Protein AF-A0AA40E7P3-F1 (afdb_monomer_lite)

Radius of gyration: 14.82 Å; chains: 1; bounding box: 34×26×36 Å

Foldseek 3Di:
DDKDWDADPDPVCLQQAIWIKDWDADDDDPQGAIDIFIFQCRGRHHRDGHHNQQQAKKKWAQFPFDKDFPPSHDIQIDHHNDGSHCGPPDPPGTRIHTPGPDIDMDGRDDPCRSPVPDD

Sequence (119 aa):
GTSVKTYRNDTAFHQSGILQ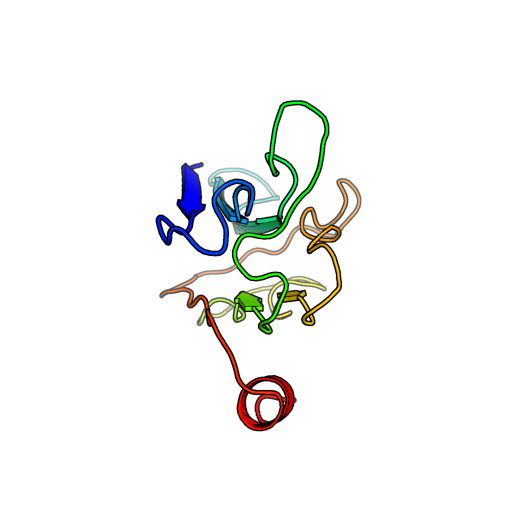FEYCWTSGTAADGFYWGLSELDGIKPNVTGSPFWVYNVEGENPHGVGVGSRTCNSIRCLRGLVCKDSYQHPDDTDSSLTATGMWMGLCLSDERFWARGY

Organism: NCBI:txid260670

pLDDT: mean 72.47, std 14.23, range [40.5, 89.88]

Structure (mmCIF, N/CA/C/O backbone):
data_AF-A0AA40E7P3-F1
#
_entry.id   AF-A0AA40E7P3-F1
#
loop_
_atom_site.group_PDB
_atom_site.id
_atom_site.type_symbol
_atom_site.label_atom_id
_atom_site.label_alt_id
_atom_site.label_comp_id
_atom_site.label_asym_id
_atom_site.label_entity_id
_atom_site.label_seq_id
_atom_site.pdbx_PDB_ins_code
_atom_site.Cartn_x
_atom_site.Cartn_y
_atom_site.Cartn_z
_atom_site.occupancy
_atom_site.B_iso_or_equiv
_atom_site.auth_seq_id
_atom_site.auth_comp_id
_atom_site.auth_asym_id
_atom_site.auth_atom_id
_atom_site.pdbx_PDB_model_num
ATOM 1 N N . GLY A 1 1 ? 8.638 10.781 -7.477 1.00 82.00 1 GLY A N 1
ATOM 2 C CA . GLY A 1 1 ? 7.893 9.829 -6.636 1.00 82.00 1 GLY A CA 1
ATOM 3 C C . GLY A 1 1 ? 6.870 10.576 -5.815 1.00 82.00 1 GLY A C 1
ATOM 4 O O . GLY A 1 1 ? 7.019 11.780 -5.634 1.00 82.00 1 GLY A O 1
ATOM 5 N N . THR A 1 2 ? 5.852 9.872 -5.342 1.00 87.44 2 THR A N 1
ATOM 6 C CA . THR A 1 2 ? 4.720 10.403 -4.582 1.00 87.44 2 THR A CA 1
ATOM 7 C C . THR A 1 2 ? 4.299 9.379 -3.527 1.00 87.44 2 THR A C 1
ATOM 9 O O . THR A 1 2 ? 4.469 8.180 -3.721 1.00 87.44 2 THR A O 1
ATOM 12 N N . SER A 1 3 ? 3.744 9.861 -2.413 1.00 87.88 3 SER A N 1
ATOM 13 C CA . SER A 1 3 ? 3.140 9.045 -1.357 1.00 87.88 3 SER A CA 1
ATOM 14 C C . SER A 1 3 ? 1.691 9.493 -1.169 1.00 87.88 3 SER A C 1
ATOM 16 O O . SER A 1 3 ? 1.434 10.661 -0.867 1.00 87.88 3 SER A O 1
ATOM 18 N N . VAL A 1 4 ? 0.741 8.589 -1.401 1.00 89.38 4 VAL A N 1
ATOM 19 C CA . VAL A 1 4 ? -0.691 8.783 -1.161 1.00 89.38 4 VAL A CA 1
ATOM 20 C C . VAL A 1 4 ? -1.004 8.258 0.229 1.00 89.38 4 VAL A C 1
ATOM 22 O O . VAL A 1 4 ? -0.914 7.060 0.492 1.00 89.38 4 VAL A O 1
ATOM 25 N N . LYS A 1 5 ? -1.375 9.167 1.127 1.00 89.06 5 LYS A N 1
ATOM 26 C CA . LYS A 1 5 ? -1.639 8.851 2.530 1.00 89.06 5 LYS A CA 1
ATOM 27 C C . LYS A 1 5 ? -3.137 8.811 2.774 1.00 89.06 5 LYS A C 1
ATOM 29 O O . LYS A 1 5 ? -3.832 9.800 2.554 1.00 89.06 5 LYS A O 1
ATOM 34 N N . THR A 1 6 ? -3.618 7.669 3.240 1.00 87.75 6 THR A N 1
ATOM 35 C CA . THR A 1 6 ? -5.026 7.426 3.539 1.00 87.75 6 THR A CA 1
ATOM 36 C C . THR A 1 6 ? -5.189 7.241 5.038 1.00 87.75 6 THR A C 1
ATOM 38 O O . THR A 1 6 ? -4.491 6.441 5.655 1.00 87.75 6 THR A O 1
ATOM 41 N N . TYR A 1 7 ? -6.132 7.971 5.621 1.00 85.62 7 TYR A N 1
ATOM 42 C CA . TYR A 1 7 ? -6.522 7.854 7.022 1.00 85.62 7 TYR A CA 1
ATOM 43 C C . TYR A 1 7 ? -8.048 7.809 7.112 1.00 85.62 7 TYR A C 1
ATOM 45 O O . TYR A 1 7 ? -8.744 8.279 6.207 1.00 85.62 7 TYR A O 1
ATOM 53 N N . ARG A 1 8 ? -8.585 7.245 8.196 1.00 79.69 8 ARG A N 1
ATOM 54 C CA . ARG A 1 8 ? -10.024 7.277 8.479 1.00 79.69 8 ARG A CA 1
ATOM 55 C C . ARG A 1 8 ? -10.302 8.323 9.547 1.00 79.69 8 ARG A C 1
ATOM 57 O O . ARG A 1 8 ? -9.630 8.375 10.569 1.00 79.69 8 ARG A O 1
ATOM 64 N N . ASN A 1 9 ? -11.288 9.172 9.278 1.00 72.94 9 ASN A N 1
ATOM 65 C CA . ASN A 1 9 ? -11.757 10.198 10.206 1.00 72.94 9 ASN A CA 1
ATOM 66 C C . ASN A 1 9 ? -13.109 9.799 10.810 1.00 72.94 9 ASN A C 1
ATOM 68 O O . ASN A 1 9 ? -14.071 10.565 10.765 1.00 72.94 9 ASN A O 1
ATOM 72 N N . ASP A 1 10 ? -13.222 8.563 11.289 1.00 68.62 10 ASP A N 1
ATOM 73 C CA . ASP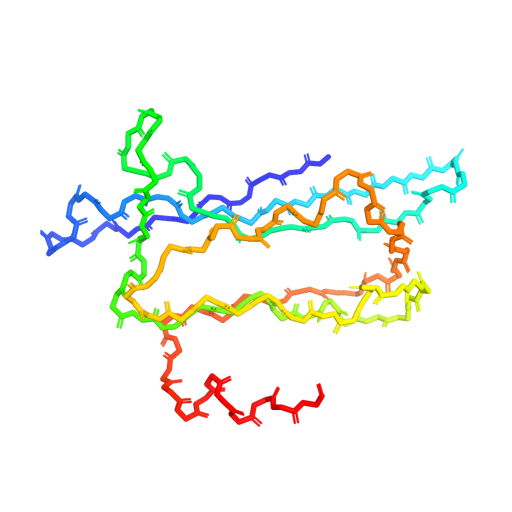 A 1 10 ? -14.380 8.125 12.05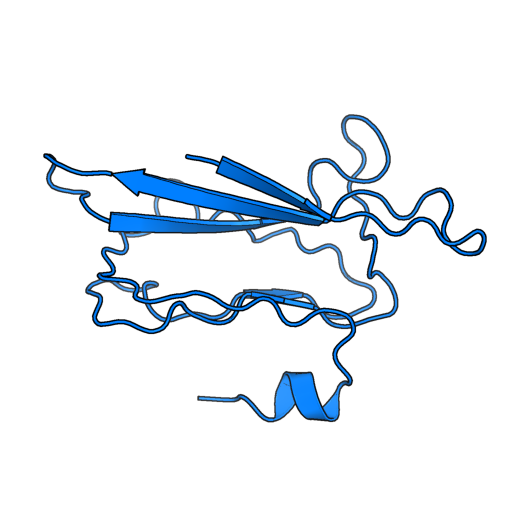4 1.00 68.62 10 ASP A CA 1
ATOM 74 C C . ASP A 1 10 ? -14.041 8.053 13.542 1.00 68.62 10 ASP A C 1
ATOM 76 O O . ASP A 1 10 ? -12.948 7.677 13.970 1.00 68.62 10 ASP A O 1
ATOM 80 N N . THR A 1 11 ? -15.010 8.451 14.360 1.00 56.38 11 THR A N 1
ATOM 81 C CA . THR A 1 11 ? -14.811 8.612 15.802 1.00 56.38 11 THR A CA 1
ATOM 82 C C . THR A 1 11 ? -14.553 7.292 16.531 1.00 56.38 11 THR A C 1
ATOM 84 O O . THR A 1 11 ? -14.018 7.276 17.637 1.00 56.38 11 THR A O 1
ATOM 87 N N . ALA A 1 12 ? -14.873 6.162 15.899 1.00 58.94 12 ALA A N 1
ATOM 88 C CA . ALA A 1 12 ? -14.575 4.831 16.415 1.00 58.94 12 ALA A CA 1
ATOM 89 C C . ALA A 1 12 ? -13.083 4.460 16.320 1.00 58.94 12 ALA A C 1
ATOM 91 O O . ALA A 1 12 ? -12.638 3.568 17.039 1.00 58.94 12 ALA A O 1
ATOM 92 N N . PHE A 1 13 ? -12.305 5.139 15.471 1.00 56.44 13 PHE A N 1
ATOM 93 C CA . PHE A 1 13 ? -10.915 4.786 15.199 1.00 56.44 13 PHE A CA 1
ATOM 94 C C . PHE A 1 13 ? -9.978 5.992 15.307 1.00 56.44 13 PHE A C 1
ATOM 96 O O . PHE A 1 13 ? -9.003 6.042 14.583 1.00 56.44 13 PHE A O 1
ATOM 103 N N . HIS A 1 14 ? -10.175 6.950 16.218 1.00 52.62 14 HIS A N 1
ATOM 104 C CA . HIS A 1 14 ? -9.333 8.163 16.352 1.00 52.62 14 HIS A CA 1
ATOM 105 C C . HIS A 1 14 ? -7.793 7.959 16.440 1.00 52.62 14 HIS A C 1
ATOM 107 O O . HIS A 1 14 ? -7.047 8.934 16.417 1.00 52.62 14 HIS A O 1
ATOM 113 N N . GLN A 1 15 ? -7.302 6.719 16.531 1.00 62.81 15 GLN A N 1
ATOM 114 C CA . GLN A 1 15 ? -5.886 6.337 16.487 1.00 62.81 15 GLN A CA 1
ATOM 115 C C . GLN A 1 15 ? -5.587 5.315 15.383 1.00 62.81 15 GLN A C 1
ATOM 117 O O . GLN A 1 15 ? -4.713 4.472 15.538 1.00 62.81 15 GLN A O 1
ATOM 122 N N . SER A 1 16 ? -6.334 5.339 14.282 1.00 69.38 16 SER A N 1
ATOM 123 C CA . SER A 1 16 ? -6.234 4.304 13.254 1.00 69.38 16 SER A CA 1
ATOM 124 C C . SER A 1 16 ? -4.854 4.281 12.587 1.00 69.38 16 SER A C 1
ATOM 126 O O . SER A 1 16 ? -4.386 3.241 12.163 1.00 69.38 16 SER A O 1
ATOM 128 N N . GLY A 1 17 ? -4.168 5.417 12.534 1.00 83.44 17 GLY A N 1
ATOM 129 C CA . GLY A 1 17 ? -2.904 5.545 11.828 1.00 83.44 17 GLY A CA 1
ATOM 130 C C . GLY A 1 17 ? -3.074 5.776 10.329 1.00 83.44 17 GLY A C 1
ATOM 131 O O . GLY A 1 17 ? -4.158 6.147 9.873 1.00 83.44 17 GLY A O 1
ATOM 132 N N . ILE A 1 18 ? -1.987 5.633 9.572 1.00 87.00 18 ILE A N 1
ATOM 133 C CA . ILE A 1 18 ? -1.905 6.027 8.164 1.00 87.00 18 ILE A CA 1
ATOM 134 C C . ILE A 1 18 ? -1.508 4.822 7.317 1.00 87.00 18 ILE A C 1
ATOM 136 O O . ILE A 1 18 ? -0.463 4.221 7.542 1.00 87.00 18 ILE A O 1
ATOM 140 N N . LEU A 1 19 ? -2.321 4.532 6.301 1.00 87.69 19 LEU A N 1
ATOM 141 C CA . LEU A 1 19 ? -1.967 3.646 5.199 1.00 87.69 19 LEU A CA 1
ATOM 142 C C . LEU A 1 19 ? -1.329 4.497 4.099 1.00 87.69 19 LEU A C 1
ATOM 144 O O . LEU A 1 19 ? -1.907 5.495 3.663 1.00 87.69 19 LEU A O 1
ATOM 148 N N . GLN A 1 20 ? -0.1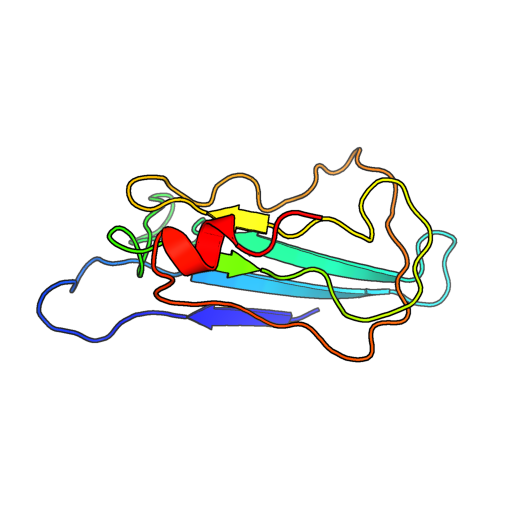49 4.109 3.645 1.00 88.12 20 GLN A N 1
ATOM 149 C CA . GLN A 1 20 ? 0.642 4.813 2.650 1.00 88.12 20 GLN A CA 1
ATOM 150 C C . GLN A 1 20 ? 0.768 3.958 1.405 1.00 88.12 20 GLN A C 1
ATOM 152 O O . GLN A 1 20 ? 1.282 2.848 1.462 1.00 88.12 20 GLN A O 1
ATOM 157 N N . PHE A 1 21 ? 0.355 4.504 0.272 1.00 86.31 21 PHE A N 1
ATOM 158 C CA . PHE A 1 21 ? 0.708 3.972 -1.030 1.00 86.31 21 PHE A CA 1
ATOM 159 C C . PHE A 1 21 ? 1.795 4.845 -1.637 1.00 86.31 21 PHE A C 1
ATOM 161 O O . PHE A 1 21 ? 1.571 6.017 -1.941 1.00 86.31 21 PHE A O 1
ATOM 168 N N . GLU A 1 22 ? 2.988 4.295 -1.778 1.00 82.50 22 GLU A N 1
ATOM 169 C CA . GLU A 1 22 ? 4.159 5.016 -2.260 1.00 82.50 22 GLU A CA 1
ATOM 170 C C . GLU A 1 22 ? 4.470 4.541 -3.663 1.00 82.50 22 GLU A C 1
ATOM 172 O O . GLU A 1 22 ? 4.410 3.347 -3.921 1.00 82.50 22 GLU A O 1
ATOM 177 N N . TYR A 1 23 ? 4.782 5.458 -4.574 1.00 80.75 23 TYR A N 1
ATOM 178 C CA . TYR A 1 23 ? 5.191 5.088 -5.919 1.00 80.75 23 TYR A CA 1
ATOM 179 C C . TYR A 1 23 ? 6.195 6.064 -6.520 1.00 80.75 23 TYR A C 1
ATOM 181 O O . TYR A 1 23 ? 6.197 7.268 -6.241 1.00 80.75 23 TYR A O 1
ATOM 189 N N . CYS A 1 24 ? 7.052 5.573 -7.403 1.00 78.88 24 CYS A N 1
ATOM 190 C CA . CYS A 1 24 ? 7.909 6.413 -8.220 1.00 78.88 24 CYS A CA 1
ATOM 191 C C . CYS A 1 24 ? 8.098 5.826 -9.616 1.00 78.88 24 CYS A C 1
ATOM 193 O O . CYS A 1 24 ? 7.960 4.628 -9.837 1.00 78.88 24 CYS A O 1
ATOM 195 N N . TRP A 1 25 ? 8.376 6.717 -10.564 1.00 76.62 25 TRP A N 1
ATOM 196 C CA . TRP A 1 25 ? 8.783 6.355 -11.911 1.00 76.62 25 TRP A CA 1
ATOM 197 C C . TRP A 1 25 ? 10.237 6.769 -12.086 1.00 76.62 25 TRP A C 1
ATOM 199 O O . TRP A 1 25 ? 10.585 7.918 -11.786 1.00 76.62 25 TRP A O 1
ATOM 209 N N . THR A 1 26 ? 11.068 5.854 -12.561 1.00 73.56 26 THR A N 1
ATOM 210 C CA . THR A 1 26 ? 12.457 6.110 -12.951 1.00 73.56 26 THR A CA 1
ATOM 211 C C . THR A 1 26 ? 12.579 5.997 -14.472 1.00 73.56 26 THR A C 1
ATOM 213 O O . THR A 1 26 ? 11.893 5.200 -15.113 1.00 73.56 26 THR A O 1
ATOM 216 N N . SER A 1 27 ? 13.416 6.839 -15.076 1.00 71.38 27 SER A N 1
ATOM 217 C CA . SER A 1 27 ? 13.697 6.812 -16.517 1.00 71.38 27 SER A CA 1
ATOM 218 C C . SER A 1 27 ? 15.147 7.219 -16.789 1.00 71.38 27 SER A C 1
ATOM 220 O O . SER A 1 27 ? 15.618 8.173 -16.164 1.00 71.38 27 SER A O 1
ATOM 222 N N . GLY A 1 28 ? 15.813 6.589 -17.761 1.00 61.75 28 GLY A N 1
ATOM 223 C CA . GLY A 1 28 ? 17.181 6.896 -18.191 1.00 61.75 28 GLY A CA 1
ATOM 224 C C . GLY A 1 28 ? 18.300 6.042 -17.570 1.00 61.75 28 GLY A C 1
ATOM 225 O O . GLY A 1 28 ? 19.462 6.436 -17.656 1.00 61.75 28 GLY A O 1
ATOM 226 N N . THR A 1 29 ? 17.996 4.900 -16.950 1.00 57.03 29 THR A N 1
ATOM 227 C CA . THR A 1 29 ? 18.954 3.972 -16.316 1.00 57.03 29 THR A CA 1
ATOM 228 C C . THR A 1 29 ? 18.623 2.501 -16.625 1.00 57.03 29 THR A C 1
ATOM 230 O O . THR A 1 29 ? 17.586 2.188 -17.196 1.00 57.03 29 THR A O 1
ATOM 233 N N . ALA A 1 30 ? 19.487 1.556 -16.227 1.00 53.12 30 ALA A N 1
ATOM 234 C CA . ALA A 1 30 ? 19.197 0.115 -16.333 1.00 53.12 30 ALA A CA 1
ATOM 235 C C . ALA A 1 30 ? 18.022 -0.358 -15.440 1.00 53.12 30 ALA A C 1
ATOM 237 O O . ALA A 1 30 ? 17.593 -1.501 -15.562 1.00 53.12 30 ALA A O 1
ATOM 238 N N . ALA A 1 31 ? 17.514 0.524 -14.573 1.00 60.75 31 ALA A N 1
ATOM 239 C CA . ALA A 1 31 ? 16.443 0.304 -13.605 1.00 60.75 31 ALA A CA 1
ATOM 240 C C . ALA A 1 31 ? 15.208 1.179 -13.922 1.00 60.75 31 ALA A C 1
ATOM 242 O O . ALA A 1 31 ? 14.568 1.731 -13.029 1.00 60.75 31 ALA A O 1
ATOM 243 N N . ASP A 1 32 ? 14.912 1.400 -15.205 1.00 67.56 32 ASP A N 1
ATOM 244 C CA . ASP A 1 32 ? 13.744 2.177 -15.637 1.00 67.56 32 ASP A CA 1
ATOM 245 C C . ASP A 1 32 ? 12.455 1.438 -15.305 1.00 67.56 32 ASP A C 1
ATOM 247 O O . ASP A 1 32 ? 12.264 0.326 -15.779 1.00 67.56 32 ASP A O 1
ATOM 251 N N . GLY A 1 33 ? 11.552 2.035 -14.528 1.00 70.50 33 GLY A N 1
ATOM 252 C CA . GLY A 1 33 ? 10.353 1.325 -14.103 1.00 70.50 33 GLY A CA 1
ATOM 253 C C . GLY A 1 33 ? 9.410 2.098 -13.194 1.00 70.50 33 GLY A C 1
ATOM 254 O O . GLY A 1 33 ? 9.701 3.199 -12.722 1.00 70.50 33 GLY A O 1
ATOM 255 N N . PHE A 1 34 ? 8.254 1.479 -12.953 1.00 73.56 34 PHE A N 1
ATOM 256 C CA . PHE A 1 34 ? 7.289 1.894 -11.946 1.00 73.56 34 PHE A CA 1
ATOM 257 C C . PHE A 1 34 ? 7.512 1.082 -10.674 1.00 73.56 34 PHE A C 1
ATOM 259 O O . PHE A 1 34 ? 7.285 -0.126 -10.651 1.00 73.56 34 PHE A O 1
ATOM 266 N N . TYR A 1 35 ? 7.898 1.769 -9.611 1.00 74.38 35 TYR A N 1
ATOM 267 C CA . TYR A 1 35 ? 8.096 1.198 -8.289 1.00 74.38 35 TYR A CA 1
ATOM 268 C C . TYR A 1 35 ? 6.950 1.614 -7.402 1.00 74.38 35 TYR A C 1
ATOM 270 O O . TYR A 1 35 ? 6.516 2.767 -7.464 1.00 74.38 35 TYR A O 1
ATOM 278 N N . TRP A 1 36 ? 6.486 0.703 -6.556 1.00 78.81 36 TRP A N 1
ATOM 279 C CA . TRP A 1 36 ? 5.421 1.007 -5.624 1.00 78.81 36 TRP A CA 1
ATOM 280 C C . TRP A 1 36 ? 5.493 0.165 -4.353 1.00 78.81 36 TRP A C 1
ATOM 282 O O . TRP A 1 36 ? 6.132 -0.884 -4.320 1.00 78.81 36 TRP A O 1
ATOM 292 N N . GLY A 1 37 ? 4.814 0.636 -3.313 1.00 78.81 37 GLY A N 1
ATOM 293 C CA . GLY A 1 37 ? 4.669 -0.040 -2.033 1.00 78.81 37 GLY A CA 1
ATOM 294 C C . GLY A 1 37 ? 3.381 0.372 -1.327 1.00 78.81 37 GLY A C 1
ATOM 295 O O . GLY A 1 37 ? 2.805 1.419 -1.623 1.00 78.81 37 GLY A O 1
ATOM 296 N N . LEU A 1 38 ? 2.921 -0.460 -0.394 1.00 82.38 38 LEU A N 1
ATOM 297 C CA . LEU A 1 38 ? 1.717 -0.221 0.406 1.00 82.38 38 LEU A CA 1
ATOM 298 C C . LEU A 1 38 ? 1.963 -0.514 1.892 1.00 82.38 38 LEU A C 1
ATOM 300 O O . LEU A 1 38 ? 1.984 -1.679 2.270 1.00 82.38 38 LEU A O 1
ATOM 304 N N . SER A 1 39 ? 2.158 0.514 2.719 1.00 83.44 39 SER A N 1
ATOM 305 C CA . SER A 1 39 ? 2.689 0.401 4.085 1.00 83.44 39 SER A CA 1
ATOM 306 C C . SER A 1 39 ? 1.824 1.074 5.145 1.00 83.44 39 SER A C 1
ATOM 308 O O . SER A 1 39 ? 0.997 1.928 4.846 1.00 83.44 39 SER A O 1
ATOM 310 N N . GLU A 1 40 ? 2.067 0.735 6.408 1.00 85.69 40 GLU A N 1
ATOM 311 C CA . GLU A 1 40 ? 1.480 1.409 7.579 1.00 85.69 40 GLU A CA 1
ATOM 312 C C . GLU A 1 40 ? 2.560 1.988 8.506 1.00 85.69 40 GLU A C 1
ATOM 314 O O . GLU A 1 40 ? 2.393 2.068 9.730 1.00 85.69 40 GLU A O 1
ATOM 319 N N . LEU A 1 41 ? 3.710 2.343 7.920 1.00 80.75 41 LEU A N 1
ATOM 320 C CA . LEU A 1 41 ? 4.914 2.751 8.647 1.00 80.75 41 LEU A CA 1
ATOM 321 C C . LEU A 1 41 ? 4.747 4.094 9.356 1.00 80.75 41 LEU A C 1
ATOM 323 O O . LEU A 1 41 ? 5.165 4.226 10.506 1.00 80.75 41 LEU A O 1
ATOM 327 N N . ASP A 1 42 ? 4.092 5.059 8.712 1.00 79.12 42 ASP A N 1
ATOM 328 C CA . ASP A 1 42 ? 3.747 6.340 9.332 1.00 79.12 42 ASP A CA 1
ATOM 329 C C . ASP A 1 42 ? 2.772 6.171 10.500 1.00 79.12 42 ASP A C 1
ATOM 331 O O . ASP A 1 42 ? 2.782 6.979 11.431 1.00 79.12 42 ASP A O 1
ATOM 335 N N . GLY A 1 43 ? 1.966 5.105 10.453 1.00 80.50 43 GLY A N 1
ATOM 336 C CA . GLY A 1 43 ? 1.190 4.587 11.566 1.00 80.50 43 GLY A CA 1
ATOM 337 C C . GLY A 1 43 ? 0.415 5.641 12.350 1.00 80.50 43 GLY A C 1
ATOM 338 O O . GLY A 1 43 ? -0.145 6.575 11.783 1.00 80.50 43 GLY A O 1
ATOM 339 N N . ILE A 1 44 ? 0.323 5.447 13.667 1.00 81.69 44 ILE A N 1
ATOM 340 C CA . ILE A 1 44 ? -0.505 6.254 14.585 1.00 81.69 44 ILE A CA 1
ATOM 341 C C . ILE A 1 44 ? 0.233 7.521 15.025 1.00 81.69 44 ILE A C 1
ATOM 343 O O . ILE A 1 44 ? -0.366 8.573 15.248 1.00 81.69 44 ILE A O 1
ATOM 347 N N . LYS A 1 45 ? 1.545 7.394 15.217 1.00 79.44 45 LYS A N 1
ATOM 348 C CA . LYS A 1 45 ? 2.460 8.438 15.681 1.00 79.44 45 LYS A CA 1
ATOM 349 C C . LYS A 1 45 ? 3.883 8.053 15.264 1.00 79.44 45 LYS A C 1
ATOM 351 O O . LYS A 1 45 ? 4.104 6.885 14.938 1.00 79.44 45 LYS A O 1
ATOM 356 N N . PRO A 1 46 ? 4.863 8.973 15.334 1.00 79.12 46 PRO A N 1
ATOM 357 C CA . PRO A 1 46 ? 6.238 8.661 14.963 1.00 79.12 46 PRO A CA 1
ATOM 358 C C . PRO A 1 46 ? 6.734 7.363 15.616 1.00 79.12 46 PRO A C 1
ATOM 360 O O . PRO A 1 46 ? 6.613 7.190 16.832 1.00 79.12 46 PRO A O 1
ATOM 363 N N . ASN A 1 47 ? 7.285 6.466 14.796 1.00 76.06 47 ASN A N 1
ATOM 364 C CA . ASN A 1 47 ? 7.814 5.151 15.181 1.00 76.06 47 ASN A CA 1
ATOM 365 C C . ASN A 1 47 ? 6.790 4.145 15.742 1.00 76.06 47 ASN A C 1
ATOM 367 O O . ASN A 1 47 ? 7.188 3.153 16.351 1.00 76.06 47 ASN A O 1
ATOM 371 N N . VAL A 1 48 ? 5.486 4.368 15.562 1.00 81.31 48 VAL A N 1
ATOM 372 C CA . VAL A 1 48 ? 4.445 3.413 15.963 1.00 81.31 48 VAL A CA 1
ATOM 373 C C . VAL A 1 48 ? 3.558 3.109 14.771 1.00 81.31 48 VAL A C 1
ATOM 375 O O . VAL A 1 48 ? 2.680 3.900 14.432 1.00 81.31 48 VAL A O 1
ATOM 378 N N . THR A 1 49 ? 3.774 1.936 14.177 1.00 82.31 49 THR A N 1
ATOM 379 C CA . THR A 1 49 ? 2.963 1.420 13.072 1.00 82.31 49 THR A CA 1
ATOM 380 C C . THR A 1 49 ? 1.507 1.250 13.497 1.00 82.31 49 THR A C 1
ATOM 382 O O . THR A 1 49 ? 1.231 0.873 14.639 1.00 82.31 49 THR A O 1
ATOM 385 N N . GLY A 1 50 ? 0.575 1.473 12.578 1.00 79.94 50 GLY A N 1
ATOM 386 C CA . GLY A 1 50 ? -0.845 1.245 12.825 1.00 79.94 50 GLY A CA 1
ATOM 387 C C . GLY A 1 50 ? -1.681 1.388 11.565 1.00 79.94 50 GLY A C 1
ATOM 388 O O . GLY A 1 50 ? -1.368 2.202 10.698 1.00 79.94 50 GLY A O 1
ATOM 389 N N . SER A 1 51 ? -2.733 0.576 11.490 1.00 84.00 51 SER A N 1
ATOM 390 C CA . SER A 1 51 ? -3.572 0.444 10.304 1.00 84.00 51 SER A CA 1
ATOM 391 C C . SER A 1 51 ? -4.883 1.207 10.423 1.00 84.00 51 SER A C 1
ATOM 393 O O . SER A 1 51 ? -5.710 0.865 11.286 1.00 84.00 51 SER A O 1
ATOM 395 N N . PRO A 1 52 ? -5.183 2.137 9.496 1.00 86.06 52 PRO A N 1
ATOM 396 C CA . PRO A 1 52 ? -6.513 2.710 9.442 1.00 86.06 52 PRO A CA 1
ATOM 397 C C . PRO A 1 52 ? -7.594 1.720 9.050 1.00 86.06 52 PRO A C 1
ATOM 399 O O . PRO A 1 52 ? -8.779 1.967 9.261 1.00 86.06 52 PRO A O 1
ATOM 402 N N . PHE A 1 53 ? -7.192 0.561 8.556 1.00 86.75 53 PHE A N 1
ATOM 403 C CA . PHE A 1 53 ? -8.070 -0.498 8.120 1.00 86.75 53 PHE A CA 1
ATOM 404 C C . PHE A 1 53 ? -7.857 -1.766 8.947 1.00 86.75 53 PHE A C 1
ATOM 406 O O . PHE A 1 53 ? -8.139 -2.839 8.446 1.00 86.75 53 PHE A O 1
ATOM 413 N N . TRP A 1 54 ? -7.441 -1.668 10.220 1.00 85.38 54 TRP A N 1
ATOM 414 C CA . TRP A 1 54 ? -7.079 -2.829 11.052 1.00 85.38 54 TRP A CA 1
ATOM 415 C C . TRP A 1 54 ? -8.114 -3.962 11.063 1.00 85.38 54 TRP A C 1
ATOM 417 O O . TRP A 1 54 ? -7.762 -5.130 11.157 1.00 85.38 54 TRP A O 1
ATOM 427 N N . VAL A 1 55 ? -9.405 -3.644 10.976 1.00 87.69 55 VAL A N 1
ATOM 428 C CA . VAL A 1 55 ? -10.489 -4.645 10.992 1.00 87.69 55 VAL A CA 1
ATOM 429 C C . VAL A 1 55 ? -10.895 -5.141 9.599 1.00 87.69 55 VAL A C 1
ATOM 431 O O . VAL A 1 55 ? -11.792 -5.977 9.483 1.00 87.69 55 VAL A O 1
ATOM 434 N N . TYR A 1 56 ? -10.241 -4.653 8.550 1.00 88.25 56 TYR A N 1
ATOM 435 C CA . TYR A 1 56 ? -10.529 -4.958 7.156 1.00 88.25 56 TYR A CA 1
ATOM 436 C C . TYR A 1 56 ? -9.296 -5.463 6.414 1.00 88.25 56 TYR A C 1
ATOM 438 O O . TYR A 1 56 ? -8.164 -5.168 6.781 1.00 88.25 56 TYR A O 1
ATOM 446 N N . ASN A 1 57 ? -9.525 -6.208 5.336 1.00 89.81 57 ASN A N 1
ATOM 447 C CA . ASN A 1 57 ? -8.445 -6.553 4.427 1.00 89.81 57 ASN A CA 1
ATOM 448 C C . ASN A 1 57 ? -8.200 -5.387 3.459 1.00 89.81 57 ASN A C 1
ATOM 450 O O . ASN A 1 57 ? -9.141 -4.698 3.043 1.00 89.81 57 ASN A O 1
ATOM 454 N N . VAL A 1 58 ? -6.941 -5.191 3.085 1.00 88.81 58 VAL A N 1
ATOM 455 C CA . VAL A 1 58 ? -6.504 -4.180 2.120 1.00 88.81 58 VAL A CA 1
ATOM 456 C C . VAL A 1 58 ? -5.620 -4.843 1.075 1.00 88.81 58 VAL A C 1
ATOM 458 O O . VAL A 1 58 ? -4.790 -5.686 1.403 1.00 88.81 58 VAL A O 1
ATOM 461 N N . GLU A 1 59 ? -5.782 -4.465 -0.186 1.00 87.62 59 GLU A N 1
ATOM 462 C CA . GLU A 1 59 ? -4.964 -4.966 -1.288 1.00 87.62 59 GLU A CA 1
ATOM 463 C C . GLU A 1 59 ? -4.452 -3.804 -2.143 1.00 87.62 59 GLU A C 1
ATOM 465 O O . GLU A 1 59 ? -5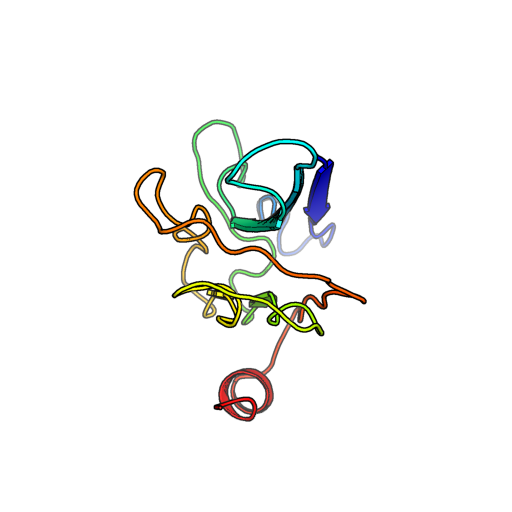.224 -2.933 -2.542 1.00 87.62 59 GLU A O 1
ATOM 470 N N . GLY A 1 60 ? -3.155 -3.802 -2.440 1.00 82.62 60 GLY A N 1
ATOM 471 C CA . GLY A 1 60 ? -2.590 -3.086 -3.578 1.00 82.62 60 GLY A CA 1
ATOM 472 C C . GLY A 1 60 ? -2.555 -4.056 -4.747 1.00 82.62 60 GLY A C 1
ATOM 473 O O . GLY A 1 60 ? -1.749 -4.984 -4.743 1.00 82.62 60 GLY A O 1
ATOM 474 N N . GLU A 1 61 ? -3.460 -3.892 -5.705 1.00 77.62 61 GLU A N 1
ATOM 475 C CA . GLU A 1 61 ? -3.537 -4.783 -6.857 1.00 77.62 61 GLU A CA 1
ATOM 476 C C . GLU A 1 61 ? -2.380 -4.502 -7.804 1.00 77.62 61 GLU A C 1
ATOM 478 O O . GLU A 1 61 ? -2.045 -3.343 -8.054 1.00 77.62 61 GLU A O 1
ATOM 483 N N . ASN A 1 62 ? -1.801 -5.564 -8.360 1.00 70.75 62 ASN A N 1
ATOM 484 C CA . ASN A 1 62 ? -0.740 -5.440 -9.341 1.00 70.75 62 ASN A CA 1
ATOM 485 C C . ASN A 1 62 ? -1.102 -4.423 -10.449 1.00 70.75 62 ASN A C 1
ATOM 487 O O . ASN A 1 62 ? -2.195 -4.521 -11.024 1.00 70.75 62 ASN A O 1
ATOM 491 N N . PRO A 1 63 ? -0.229 -3.448 -10.772 1.00 66.38 63 PRO A N 1
ATOM 492 C CA . PRO A 1 63 ? -0.502 -2.501 -11.840 1.00 66.38 63 PRO A CA 1
ATOM 493 C C . PRO A 1 63 ? -0.800 -3.211 -13.166 1.00 66.38 63 PRO A C 1
ATOM 495 O O . PRO A 1 63 ? -0.115 -4.142 -13.588 1.00 66.38 63 PRO A O 1
ATOM 498 N N . HIS A 1 64 ? -1.844 -2.741 -13.845 1.00 62.00 64 HIS A N 1
ATOM 499 C CA . HIS A 1 64 ? -2.262 -3.290 -15.127 1.00 62.00 64 HIS A CA 1
ATOM 500 C C . HIS A 1 64 ? -1.278 -2.814 -16.199 1.00 62.00 64 HIS A C 1
ATOM 502 O O . HIS A 1 64 ? -1.263 -1.634 -16.570 1.00 62.00 64 HIS A O 1
ATOM 508 N N . GLY A 1 65 ? -0.446 -3.721 -16.703 1.00 59.84 65 GLY A N 1
ATOM 509 C CA . GLY A 1 65 ? 0.538 -3.401 -17.729 1.00 59.84 65 GLY A CA 1
ATOM 510 C C . GLY A 1 65 ? 1.436 -4.576 -18.085 1.00 59.84 65 GLY A C 1
ATOM 511 O O . GLY A 1 65 ? 1.366 -5.643 -17.480 1.00 59.84 65 GLY A O 1
ATOM 512 N N . VAL A 1 66 ? 2.283 -4.367 -19.090 1.00 59.59 66 VAL A N 1
ATOM 513 C CA . VAL A 1 66 ? 3.355 -5.305 -19.434 1.00 59.59 66 VAL A CA 1
ATOM 514 C C . VAL A 1 66 ? 4.598 -4.875 -18.668 1.00 59.59 66 VAL A C 1
ATOM 516 O O . VAL A 1 66 ? 5.022 -3.719 -18.771 1.00 59.59 66 VAL A O 1
ATOM 519 N N . GLY A 1 67 ? 5.163 -5.793 -17.892 1.00 57.19 67 GLY A N 1
ATOM 520 C CA . GLY A 1 67 ? 6.401 -5.566 -17.161 1.00 57.19 67 GLY A CA 1
ATOM 521 C C . GLY A 1 67 ? 7.340 -6.760 -17.225 1.00 57.19 67 GLY A C 1
ATOM 522 O O . GLY A 1 67 ? 6.922 -7.875 -17.538 1.00 57.19 67 GLY A O 1
ATOM 523 N N . VAL A 1 68 ? 8.614 -6.516 -16.936 1.00 50.56 68 VAL A N 1
ATOM 524 C CA . VAL A 1 68 ? 9.666 -7.533 -16.852 1.00 50.56 68 VAL A CA 1
ATOM 525 C C . VAL A 1 68 ? 10.324 -7.469 -15.474 1.00 50.56 68 VAL A C 1
ATOM 527 O O . VAL A 1 68 ? 10.627 -6.389 -14.972 1.00 50.56 68 VAL A O 1
ATOM 530 N N . GLY A 1 69 ? 10.506 -8.629 -14.842 1.00 54.84 69 GLY A N 1
ATOM 531 C CA . GLY A 1 69 ? 11.036 -8.738 -13.482 1.00 54.84 69 GLY A CA 1
ATOM 532 C C . GLY A 1 69 ? 10.446 -9.927 -12.725 1.00 54.84 69 GLY A C 1
ATOM 533 O O . GLY A 1 69 ? 9.490 -10.558 -13.171 1.00 54.84 69 GLY A O 1
ATOM 534 N N . SER A 1 70 ? 11.032 -10.255 -11.575 1.00 49.06 70 SER A N 1
ATOM 535 C CA . SER A 1 70 ? 10.570 -11.351 -10.709 1.00 49.06 70 SER A CA 1
ATOM 536 C C . SER A 1 70 ? 9.371 -10.955 -9.830 1.00 49.06 70 SER A C 1
ATOM 538 O O . SER A 1 70 ? 8.740 -11.826 -9.230 1.00 49.06 70 SER A O 1
ATOM 540 N N . ARG A 1 71 ? 9.048 -9.652 -9.743 1.00 50.50 71 ARG A N 1
ATOM 541 C CA . ARG A 1 71 ? 8.040 -9.090 -8.823 1.00 50.50 71 ARG A CA 1
ATOM 542 C C . ARG A 1 71 ? 7.127 -8.015 -9.424 1.00 50.50 71 ARG A C 1
ATOM 544 O O . ARG A 1 71 ? 6.242 -7.531 -8.722 1.00 50.50 71 ARG A O 1
ATOM 551 N N . THR A 1 72 ? 7.248 -7.732 -10.724 1.00 51.84 72 THR A N 1
ATOM 552 C CA . THR A 1 72 ? 6.387 -6.835 -11.524 1.00 51.84 72 THR A CA 1
ATOM 553 C C . THR A 1 72 ? 4.910 -7.223 -11.534 1.00 51.84 72 THR A C 1
ATOM 555 O O . THR A 1 72 ? 4.116 -6.495 -12.117 1.00 51.84 72 THR A O 1
ATOM 558 N N . CYS A 1 73 ? 4.543 -8.365 -10.946 1.00 55.94 73 CYS A N 1
ATOM 559 C CA . CYS A 1 73 ? 3.205 -8.926 -11.067 1.00 55.94 73 CYS A CA 1
ATOM 560 C C . CYS A 1 73 ? 2.475 -9.190 -9.740 1.00 55.94 73 CYS A C 1
ATOM 562 O O . CYS A 1 73 ? 1.357 -9.703 -9.763 1.00 55.94 73 CYS A O 1
ATOM 564 N N . ASN A 1 74 ? 3.073 -8.871 -8.589 1.00 69.00 74 ASN A N 1
ATOM 565 C CA . ASN A 1 74 ? 2.540 -9.333 -7.307 1.00 69.00 74 ASN A CA 1
ATOM 566 C C . ASN A 1 74 ? 1.678 -8.264 -6.636 1.00 69.00 74 ASN A C 1
ATOM 568 O O . ASN A 1 74 ? 2.172 -7.201 -6.265 1.00 69.00 74 ASN A O 1
ATOM 572 N N . SER A 1 75 ? 0.401 -8.576 -6.418 1.00 77.19 75 SER A N 1
ATOM 573 C CA . SER A 1 75 ? -0.443 -7.790 -5.518 1.00 77.19 75 SER A CA 1
ATOM 574 C C . SER A 1 75 ? 0.106 -7.850 -4.087 1.00 77.19 75 SER A C 1
ATOM 576 O O . SER A 1 75 ? 0.501 -8.914 -3.608 1.00 77.19 75 SER A O 1
ATOM 578 N N . ILE A 1 76 ? 0.084 -6.722 -3.377 1.00 80.31 76 ILE A N 1
ATOM 579 C CA . ILE A 1 76 ? 0.376 -6.668 -1.941 1.00 80.31 76 ILE A CA 1
ATOM 580 C C . ILE A 1 76 ? -0.938 -6.859 -1.198 1.00 80.31 76 ILE A C 1
ATOM 582 O O . ILE A 1 76 ? -1.897 -6.123 -1.420 1.00 80.31 76 ILE A O 1
ATOM 586 N N . ARG A 1 77 ? -0.978 -7.843 -0.301 1.00 83.38 77 ARG A N 1
ATOM 587 C CA . ARG A 1 77 ? -2.171 -8.219 0.458 1.00 83.38 77 ARG A CA 1
ATOM 588 C C . ARG A 1 77 ? -1.942 -8.053 1.950 1.00 83.38 77 ARG A C 1
ATOM 590 O O . ARG A 1 77 ? -1.161 -8.785 2.547 1.00 83.38 77 ARG A O 1
ATOM 597 N N . CYS A 1 78 ? -2.679 -7.127 2.549 1.00 85.44 78 CYS A N 1
ATOM 598 C CA . CYS A 1 78 ? -2.681 -6.859 3.978 1.00 85.44 78 CYS A CA 1
ATOM 599 C C . CYS A 1 78 ? -3.950 -7.472 4.590 1.00 85.44 78 CYS A C 1
ATOM 601 O O . CYS A 1 78 ? -5.065 -7.003 4.345 1.00 85.44 78 CYS A O 1
ATOM 603 N N . LEU A 1 79 ? -3.798 -8.545 5.366 1.00 87.88 79 LEU A N 1
ATOM 604 C CA . LEU A 1 79 ? -4.919 -9.164 6.072 1.00 87.88 79 LEU A CA 1
ATOM 605 C C . LEU A 1 79 ? -5.340 -8.293 7.265 1.00 87.88 79 LEU A C 1
ATOM 607 O O . LEU A 1 79 ? -4.495 -7.725 7.958 1.00 87.88 79 LEU A O 1
ATOM 611 N N . ARG A 1 80 ? -6.640 -8.261 7.558 1.00 88.38 80 ARG A N 1
ATOM 612 C CA . ARG A 1 80 ? -7.170 -7.677 8.793 1.00 88.38 80 ARG A CA 1
ATOM 613 C C . ARG A 1 80 ? -6.475 -8.250 10.026 1.00 88.38 80 ARG A C 1
ATOM 615 O O . ARG A 1 80 ? -6.179 -9.442 10.101 1.00 88.38 80 ARG A O 1
ATOM 622 N N . GLY A 1 81 ? -6.276 -7.405 11.025 1.00 84.31 81 GLY A N 1
ATOM 623 C CA . GLY A 1 81 ? -5.619 -7.747 12.280 1.00 84.31 81 GLY A CA 1
ATOM 624 C C . GLY A 1 81 ? -4.098 -7.843 12.179 1.00 84.31 81 GLY A C 1
ATOM 625 O O . GLY A 1 81 ? -3.468 -8.202 13.171 1.00 84.31 81 GLY A O 1
ATOM 626 N N . LEU A 1 82 ? -3.513 -7.542 11.016 1.00 83.81 82 LEU A N 1
ATOM 627 C CA . LEU A 1 82 ? -2.072 -7.509 10.794 1.00 83.81 82 LEU A CA 1
ATOM 628 C C . LEU A 1 82 ? -1.650 -6.131 10.286 1.00 83.81 82 LEU A C 1
ATOM 630 O O . LEU A 1 82 ? -2.402 -5.449 9.596 1.00 83.81 82 LEU A O 1
ATOM 634 N N . VAL A 1 83 ? -0.425 -5.733 10.635 1.00 78.75 83 VAL A N 1
ATOM 635 C CA . VAL A 1 83 ? 0.186 -4.521 10.082 1.00 78.75 83 VAL A CA 1
ATOM 636 C C . VAL A 1 83 ? 0.655 -4.830 8.668 1.00 78.75 83 VAL A C 1
ATOM 638 O O . VAL A 1 83 ? 1.358 -5.823 8.460 1.00 78.75 83 VAL A O 1
ATOM 641 N N . CYS A 1 84 ? 0.341 -3.959 7.713 1.00 77.88 84 CYS A N 1
ATOM 642 C CA . CYS A 1 84 ? 0.921 -4.029 6.381 1.00 77.88 84 CYS A CA 1
ATOM 643 C C . CYS A 1 84 ? 2.369 -3.531 6.421 1.00 77.88 84 CYS A C 1
ATOM 645 O O . CYS A 1 84 ? 2.662 -2.345 6.257 1.00 77.88 84 CYS A O 1
ATOM 647 N N . LYS A 1 85 ? 3.273 -4.451 6.767 1.00 60.38 85 LYS A N 1
ATOM 648 C CA . LYS A 1 85 ? 4.681 -4.160 7.053 1.00 60.38 85 LYS A CA 1
ATOM 649 C C . LYS A 1 85 ? 5.609 -4.433 5.863 1.00 60.38 85 LYS A C 1
ATOM 651 O O . LYS A 1 85 ? 6.641 -3.780 5.750 1.00 60.38 85 LYS A O 1
ATOM 656 N N . ASP A 1 86 ? 5.226 -5.333 4.958 1.00 55.34 86 ASP A N 1
ATOM 657 C CA . ASP A 1 86 ? 6.101 -5.874 3.898 1.00 55.34 86 ASP A CA 1
ATOM 658 C C . ASP A 1 86 ? 5.963 -5.126 2.565 1.00 55.34 86 ASP A C 1
ATOM 660 O O . ASP A 1 86 ? 5.855 -5.690 1.479 1.00 55.34 86 ASP A O 1
ATOM 664 N N . SER A 1 87 ? 5.916 -3.808 2.663 1.00 51.97 87 SER A N 1
ATOM 665 C CA . SER A 1 87 ? 5.555 -2.907 1.575 1.00 51.97 87 SER A CA 1
ATOM 666 C C . SER A 1 87 ? 6.734 -2.342 0.802 1.00 51.97 87 SER A C 1
ATOM 668 O O . SER A 1 87 ? 6.563 -1.832 -0.300 1.00 51.97 87 SER A O 1
ATOM 670 N N . TYR A 1 88 ? 7.915 -2.379 1.412 1.00 48.91 88 TYR A N 1
ATOM 671 C CA . TYR A 1 88 ? 9.167 -2.178 0.713 1.00 48.91 88 TYR A CA 1
ATOM 672 C C . TYR A 1 88 ? 9.606 -3.560 0.258 1.00 48.91 88 TYR A C 1
ATOM 674 O O . TYR A 1 88 ? 10.131 -4.339 1.052 1.00 48.91 88 TYR A O 1
ATOM 682 N N . GLN A 1 89 ? 9.363 -3.866 -1.017 1.00 48.38 89 GLN A N 1
ATOM 683 C CA . GLN A 1 89 ? 10.168 -4.878 -1.689 1.00 48.38 89 GLN A CA 1
ATOM 684 C C . GLN A 1 89 ? 11.630 -4.452 -1.467 1.00 48.38 89 GLN A C 1
ATOM 686 O O . GLN A 1 89 ? 11.978 -3.291 -1.685 1.00 48.38 89 GLN A O 1
ATOM 691 N N . HIS A 1 90 ? 12.402 -5.324 -0.824 1.00 45.75 90 HIS A N 1
ATOM 692 C CA . HIS A 1 90 ? 13.708 -5.063 -0.236 1.00 45.75 90 HIS A CA 1
ATOM 693 C C . HIS A 1 90 ? 14.646 -4.340 -1.217 1.00 45.75 90 HIS A C 1
ATOM 695 O O . HIS A 1 90 ? 14.509 -4.522 -2.424 1.00 45.75 90 HIS A O 1
ATOM 701 N N . PRO A 1 91 ? 15.656 -3.594 -0.728 1.00 42.72 91 PRO A N 1
ATOM 702 C CA . PRO A 1 91 ? 16.666 -2.964 -1.589 1.00 42.72 91 PRO A CA 1
ATOM 703 C C . PRO A 1 91 ? 17.370 -3.940 -2.549 1.00 42.72 91 PRO A C 1
ATOM 705 O O . PRO A 1 91 ? 17.948 -3.512 -3.542 1.00 42.72 91 PRO A O 1
ATOM 708 N N . ASP A 1 92 ? 17.321 -5.237 -2.229 1.00 47.75 92 ASP A N 1
ATOM 709 C CA . ASP A 1 92 ? 17.970 -6.334 -2.947 1.00 47.75 92 ASP A CA 1
ATOM 710 C C . ASP A 1 92 ? 17.022 -7.041 -3.938 1.00 47.75 92 ASP A C 1
ATOM 712 O O . ASP A 1 92 ? 17.419 -7.991 -4.620 1.00 47.75 92 ASP A O 1
ATOM 716 N N . ASP A 1 93 ? 15.752 -6.629 -3.995 1.00 51.19 93 ASP A N 1
ATOM 717 C CA . ASP A 1 93 ? 14.774 -7.212 -4.902 1.00 51.19 93 ASP A CA 1
ATOM 718 C C . ASP A 1 93 ? 15.055 -6.773 -6.339 1.00 51.19 93 ASP A C 1
ATOM 720 O O . ASP A 1 93 ? 15.356 -5.615 -6.616 1.00 51.19 93 ASP A O 1
ATOM 724 N N . THR A 1 94 ? 14.983 -7.722 -7.276 1.00 49.47 94 THR A N 1
ATOM 725 C CA . THR A 1 94 ? 15.280 -7.441 -8.683 1.00 49.47 94 THR A CA 1
ATOM 726 C C . THR A 1 94 ? 14.283 -6.422 -9.225 1.00 49.47 94 THR A C 1
ATOM 728 O O . THR A 1 94 ? 13.071 -6.665 -9.212 1.00 49.47 94 THR A O 1
ATOM 731 N N . ASP A 1 95 ? 14.822 -5.300 -9.705 1.00 48.62 95 ASP A N 1
ATOM 732 C CA . ASP A 1 95 ? 14.070 -4.172 -10.238 1.00 48.62 95 ASP A CA 1
ATOM 733 C C . ASP A 1 95 ? 12.999 -4.632 -11.226 1.00 48.62 95 ASP A C 1
ATOM 735 O O . ASP A 1 95 ? 13.238 -5.405 -12.158 1.00 48.62 95 ASP A O 1
ATOM 739 N N . SER A 1 96 ? 11.785 -4.168 -10.968 1.00 49.75 96 SER A N 1
ATOM 740 C CA . SER A 1 96 ? 10.588 -4.546 -11.691 1.00 49.75 96 SER A CA 1
ATOM 741 C C . SER A 1 96 ? 10.173 -3.371 -12.572 1.00 49.75 96 SER A C 1
ATOM 743 O O . SER A 1 96 ? 9.651 -2.376 -12.077 1.00 49.75 96 SER A O 1
ATOM 745 N N . SER A 1 97 ? 10.424 -3.457 -13.882 1.00 53.53 97 SER A N 1
ATOM 746 C CA . SER A 1 97 ? 10.022 -2.410 -14.824 1.00 53.53 97 SER A CA 1
ATOM 747 C C . SER A 1 97 ? 8.649 -2.709 -15.394 1.00 53.53 97 SER A C 1
ATOM 749 O O . SER A 1 97 ? 8.411 -3.785 -15.940 1.00 53.53 97 SER A O 1
ATOM 751 N N . LEU A 1 98 ? 7.715 -1.768 -15.269 1.00 59.34 98 LEU A N 1
ATOM 752 C CA . LEU A 1 98 ? 6.359 -1.954 -15.768 1.00 59.34 98 LEU A CA 1
ATOM 753 C C . LEU A 1 98 ? 5.901 -0.735 -16.549 1.00 59.34 98 LEU A C 1
ATOM 755 O O . LEU A 1 98 ? 6.001 0.395 -16.078 1.00 59.34 98 LEU A O 1
ATOM 759 N N . THR A 1 99 ? 5.333 -0.978 -17.728 1.00 58.03 99 THR A N 1
ATOM 760 C CA . THR A 1 99 ? 4.588 0.046 -18.463 1.00 58.03 99 THR A CA 1
ATOM 761 C C . THR A 1 99 ? 3.158 0.034 -17.927 1.00 58.03 99 THR A C 1
ATOM 763 O O . THR A 1 99 ? 2.285 -0.639 -18.474 1.00 58.03 99 THR A O 1
ATOM 766 N N . ALA A 1 100 ? 2.941 0.673 -16.775 1.00 59.31 100 ALA A N 1
ATOM 767 C CA . ALA A 1 100 ? 1.657 0.640 -16.076 1.00 59.31 100 ALA A CA 1
ATOM 768 C C . ALA A 1 100 ? 0.662 1.617 -16.709 1.00 59.31 100 ALA A C 1
ATOM 770 O O . ALA A 1 100 ? 0.961 2.795 -16.882 1.00 59.31 100 ALA A O 1
ATOM 771 N N . THR A 1 101 ? -0.542 1.135 -17.015 1.00 60.34 101 THR A N 1
ATOM 772 C CA . THR A 1 101 ? -1.670 1.984 -17.447 1.00 60.34 101 THR A CA 1
ATOM 773 C C . THR A 1 101 ? -2.525 2.460 -16.274 1.00 60.34 101 THR A C 1
ATOM 775 O O . THR A 1 101 ? -3.276 3.424 -16.399 1.00 60.34 101 THR A O 1
ATOM 778 N N . GLY A 1 102 ? -2.389 1.807 -15.119 1.00 68.38 102 GLY A N 1
ATOM 779 C CA . GLY A 1 102 ? -3.085 2.153 -13.891 1.00 68.38 102 GLY A CA 1
ATOM 780 C C . GLY A 1 102 ? -2.813 1.140 -12.787 1.00 68.38 102 GLY A C 1
ATOM 781 O O . GLY A 1 102 ? -2.308 0.043 -13.037 1.00 68.38 102 GLY A O 1
ATOM 782 N N . MET A 1 103 ? -3.162 1.520 -11.564 1.00 75.81 103 MET A N 1
ATOM 783 C CA . MET A 1 103 ? -3.055 0.681 -10.380 1.00 75.81 103 MET A CA 1
ATOM 784 C C . MET A 1 103 ? -4.269 0.904 -9.483 1.00 75.81 103 MET A C 1
ATOM 786 O O . MET A 1 103 ? -4.797 2.016 -9.423 1.00 75.81 103 MET A O 1
ATOM 790 N N . TRP A 1 104 ? -4.703 -0.148 -8.792 1.00 80.62 104 TRP A N 1
ATOM 791 C CA . TRP A 1 104 ? -5.884 -0.107 -7.940 1.00 80.62 104 TRP A CA 1
ATOM 792 C C . TRP A 1 104 ? -5.537 -0.473 -6.506 1.00 80.62 104 TRP A C 1
ATOM 794 O O . TRP A 1 104 ? -4.739 -1.370 -6.247 1.00 80.62 104 TRP A O 1
ATOM 804 N N . MET A 1 105 ? -6.184 0.217 -5.571 1.00 84.00 105 MET A N 1
ATOM 805 C CA . MET A 1 105 ? -6.193 -0.168 -4.167 1.00 84.00 105 MET A CA 1
ATOM 806 C C . MET A 1 105 ? -7.593 -0.616 -3.777 1.00 84.00 105 MET A C 1
ATOM 808 O O . MET A 1 105 ? -8.563 0.139 -3.892 1.00 84.00 105 MET A O 1
ATOM 812 N N . GLY A 1 106 ? -7.691 -1.843 -3.288 1.00 88.50 106 GLY A N 1
ATOM 813 C CA . GLY A 1 106 ? -8.875 -2.354 -2.629 1.00 88.50 106 GLY A CA 1
ATOM 814 C C . GLY A 1 106 ? -8.828 -2.012 -1.147 1.00 88.50 106 GLY A C 1
ATOM 815 O O . GLY A 1 106 ? -8.039 -2.585 -0.403 1.00 88.50 106 GLY A O 1
ATOM 816 N N . LEU A 1 107 ? -9.690 -1.097 -0.710 1.00 88.81 107 LEU A N 1
ATOM 817 C CA . LEU A 1 107 ? -9.891 -0.782 0.705 1.00 88.81 107 LEU A CA 1
ATOM 818 C C . LEU A 1 107 ? -11.135 -1.510 1.230 1.00 88.81 107 LEU A C 1
ATOM 820 O O . LEU A 1 107 ? -12.091 -1.725 0.481 1.00 88.81 107 LEU A O 1
ATOM 824 N N . CYS A 1 108 ? -11.149 -1.828 2.525 1.00 88.94 108 CYS A N 1
ATOM 825 C CA . CYS A 1 108 ? -12.304 -2.420 3.208 1.00 88.94 108 CYS A CA 1
ATOM 826 C C . CYS A 1 108 ? -12.805 -3.736 2.573 1.00 88.94 108 CYS A C 1
ATOM 828 O O . CYS A 1 108 ? -14.012 -3.953 2.449 1.00 88.94 108 CYS A O 1
ATOM 830 N N . LEU A 1 109 ? -11.895 -4.607 2.126 1.00 89.88 109 LEU A N 1
ATOM 831 C CA . LEU A 1 109 ? -12.256 -5.826 1.403 1.00 89.88 109 LEU A CA 1
ATOM 832 C C . LEU A 1 109 ? -12.830 -6.892 2.351 1.00 89.88 109 LEU A C 1
ATOM 834 O O . LEU A 1 109 ? -12.289 -7.134 3.432 1.00 89.88 109 LEU A O 1
ATOM 838 N N . SER A 1 110 ? -13.907 -7.560 1.921 1.00 88.19 110 SER A N 1
ATOM 839 C CA . SER A 1 110 ? -14.390 -8.790 2.564 1.00 88.19 110 SER A CA 1
ATOM 840 C C . SER A 1 110 ? -13.406 -9.938 2.330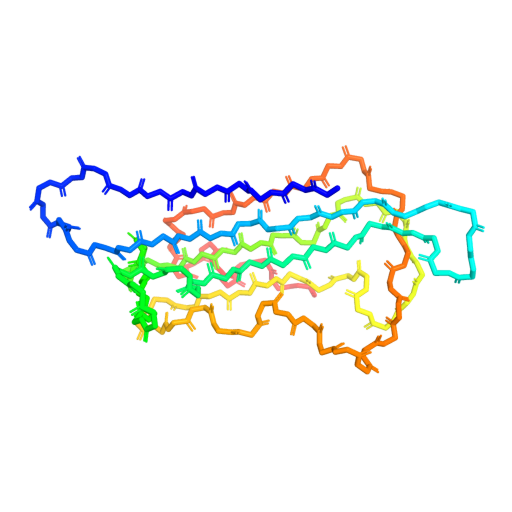 1.00 88.19 110 SER A C 1
ATOM 842 O O . SER A 1 110 ? -12.668 -9.920 1.346 1.00 88.19 110 SER A O 1
ATOM 844 N N . ASP A 1 111 ? -13.417 -10.958 3.193 1.00 87.88 111 ASP A N 1
ATOM 845 C CA . ASP A 1 111 ? -12.577 -12.152 3.005 1.00 87.88 111 ASP A CA 1
ATOM 846 C C . ASP A 1 111 ? -12.845 -12.817 1.646 1.00 87.88 111 ASP A C 1
ATOM 848 O O . ASP A 1 111 ? -11.909 -13.159 0.932 1.00 87.88 111 ASP A O 1
ATOM 852 N N . GLU A 1 112 ? -14.114 -12.930 1.244 1.00 86.44 112 GLU A N 1
ATOM 853 C CA . GLU A 1 112 ? -14.489 -13.488 -0.059 1.00 86.44 112 GLU A CA 1
ATOM 854 C C . GLU A 1 112 ? -13.830 -12.720 -1.210 1.00 86.44 112 GLU A C 1
ATOM 856 O O . GLU A 1 112 ? -13.166 -13.321 -2.048 1.00 86.44 112 GLU A O 1
ATOM 861 N N . ARG A 1 113 ? -13.940 -11.384 -1.229 1.00 81.62 113 ARG A N 1
ATOM 862 C CA . ARG A 1 113 ? -13.342 -10.561 -2.289 1.00 81.62 113 ARG A CA 1
ATOM 863 C C . ARG A 1 113 ? -11.815 -10.594 -2.248 1.00 81.62 113 ARG A C 1
ATOM 865 O O . ARG A 1 113 ? -11.187 -10.591 -3.303 1.00 81.62 113 ARG A O 1
ATOM 872 N N . PHE A 1 114 ? -11.243 -10.616 -1.049 1.00 83.81 114 PHE A N 1
ATOM 873 C CA . PHE A 1 114 ? -9.802 -10.637 -0.823 1.00 83.81 114 PHE A CA 1
ATOM 874 C C . PHE A 1 114 ? -9.155 -11.934 -1.326 1.00 83.81 114 PHE A C 1
ATOM 876 O O . PHE A 1 114 ? -8.066 -11.901 -1.893 1.00 83.81 114 PHE A O 1
ATOM 883 N N . TRP A 1 115 ? -9.844 -13.070 -1.186 1.00 81.88 115 TRP A N 1
ATOM 884 C CA . TRP A 1 115 ? -9.352 -14.368 -1.657 1.00 81.88 115 TRP A CA 1
ATOM 885 C C . TRP A 1 115 ? -9.780 -14.719 -3.086 1.00 81.88 115 TRP A C 1
ATOM 887 O O . TRP A 1 115 ? -9.064 -15.455 -3.760 1.00 81.88 115 TRP A O 1
ATOM 897 N N . ALA A 1 116 ? -10.895 -14.175 -3.587 1.00 72.81 116 ALA A N 1
ATOM 898 C CA . ALA A 1 116 ? -11.420 -14.483 -4.922 1.00 72.81 116 ALA A CA 1
ATOM 899 C C . ALA A 1 116 ? -10.489 -14.077 -6.078 1.00 72.81 116 ALA A C 1
ATOM 901 O O . ALA A 1 116 ? -10.625 -14.601 -7.182 1.00 72.81 116 ALA A O 1
ATOM 902 N N . ARG A 1 117 ? -9.536 -13.165 -5.857 1.00 59.38 117 ARG A N 1
ATOM 903 C CA . ARG A 1 117 ? -8.563 -12.740 -6.877 1.00 59.38 117 ARG A CA 1
ATOM 904 C C . ARG A 1 117 ? -7.251 -13.528 -6.807 1.00 59.38 117 ARG A C 1
ATOM 906 O O . ARG A 1 117 ? -6.181 -12.937 -6.823 1.00 59.38 117 ARG A O 1
ATOM 913 N N . GLY A 1 118 ? -7.299 -14.847 -6.652 1.00 45.03 118 GLY A N 1
ATOM 914 C CA . GLY A 1 118 ? -6.104 -15.694 -6.743 1.00 45.03 118 GLY A CA 1
ATOM 915 C C . GLY A 1 118 ? -5.759 -16.022 -8.197 1.00 45.03 118 GLY A C 1
ATOM 916 O O . GLY A 1 118 ? -6.431 -16.865 -8.785 1.00 45.03 118 GLY A O 1
ATOM 917 N N . TYR A 1 119 ? -4.729 -15.376 -8.748 1.00 40.50 119 TYR A N 1
ATOM 918 C CA . TYR A 1 119 ? -3.971 -15.841 -9.915 1.00 40.50 119 TYR A CA 1
ATOM 919 C C . TYR A 1 119 ? -2.489 -15.823 -9.562 1.00 40.50 119 TYR A C 1
ATOM 921 O O . TYR A 1 119 ? -2.055 -14.790 -9.006 1.00 40.50 119 TYR A O 1
#

Secondary structure (DSSP, 8-state):
-EEEEE----GGGTT---EEEEEEEE-SSTT-EEEEEEE-SS-SBTTB---TTTTSEEEEEEEEEEEESSSTTPPEEE-TTS-----S--TTSPP-EEEEEEEEEEEEE-HHHHHH---